Protein AF-A0A8C0U1V0-F1 (afdb_monomer)

Nearest PDB structures (foldseek):
  6tu7-assembly1_BP1  TM=7.846E-01  e=7.568E-03  Plasmodium falciparum 3D7
  5adx-assembly1_A  TM=7.789E-01  e=1.891E-02  Sus scrofa
  7z8f-assembly1_J  TM=8.496E-01  e=7.972E-02  Sus scrofa
  4s36-assembly1_A  TM=2.705E-01  e=7.762E+00  Pseudomonas aeruginosa

Organism: Cyanistes caeruleus (NCBI:txid156563)

Solvent-accessible surface area (backbone atoms only — not comparable to full-atom values): 4261 Å² total; per-residue (Å²): 136,86,87,78,81,81,79,77,50,79,42,76,46,83,41,84,65,42,31,37,32,31,55,64,88,57,96,60,64,77,41,74,45,68,59,73,83,89,75,86,88,68,82,78,79,73,84,76,66,82,82,82,78,84,78,86,80,83,132

Structure (mmCIF, N/CA/C/O backbone):
data_AF-A0A8C0U1V0-F1
#
_entry.id   AF-A0A8C0U1V0-F1
#
loop_
_atom_site.group_PDB
_atom_site.id
_atom_site.type_symbol
_atom_site.label_atom_id
_atom_site.label_alt_id
_atom_site.label_comp_id
_atom_site.label_asym_id
_atom_site.label_entity_id
_atom_site.label_seq_id
_atom_site.pdbx_PDB_ins_code
_atom_site.Cartn_x
_atom_site.Cartn_y
_atom_site.Cartn_z
_atom_site.occupancy
_atom_site.B_iso_or_equiv
_atom_site.auth_seq_id
_atom_site.auth_comp_id
_atom_site.auth_asym_id
_atom_site.auth_atom_id
_atom_site.pdbx_PDB_model_num
ATOM 1 N N . MET A 1 1 ? -0.537 -5.671 -36.652 1.00 55.00 1 MET A N 1
ATOM 2 C CA . MET A 1 1 ? 0.707 -5.325 -35.946 1.00 55.00 1 MET A CA 1
ATOM 3 C C . MET A 1 1 ? 0.329 -4.306 -34.896 1.00 55.00 1 MET A C 1
ATOM 5 O O . MET A 1 1 ? -0.183 -3.272 -35.292 1.00 55.00 1 MET A O 1
ATOM 9 N N . CYS A 1 2 ? 0.551 -4.671 -33.631 1.00 53.22 2 CYS A N 1
ATOM 10 C CA . CYS A 1 2 ? 0.689 -3.799 -32.460 1.00 53.22 2 CYS A CA 1
ATOM 11 C C . CYS A 1 2 ? -0.534 -2.984 -31.999 1.00 53.22 2 CYS A C 1
ATOM 13 O O . CYS A 1 2 ? -0.709 -1.862 -32.440 1.00 53.22 2 CYS A O 1
ATOM 15 N N . ASP A 1 3 ? -1.279 -3.533 -31.030 1.00 54.16 3 ASP A N 1
ATOM 16 C CA . ASP A 1 3 ? -2.013 -2.769 -29.996 1.00 54.16 3 ASP A CA 1
ATOM 17 C C . ASP A 1 3 ? -1.743 -3.371 -28.586 1.00 54.16 3 ASP A C 1
ATOM 19 O O . ASP A 1 3 ? -2.533 -3.219 -27.663 1.00 54.16 3 ASP A O 1
ATOM 23 N N . ASP A 1 4 ? -0.626 -4.097 -28.414 1.00 59.62 4 ASP A N 1
ATOM 24 C CA . ASP A 1 4 ? -0.119 -4.562 -27.100 1.00 59.62 4 ASP A CA 1
ATOM 25 C C . ASP A 1 4 ? 0.864 -3.549 -26.476 1.00 59.62 4 ASP A C 1
ATOM 27 O O . ASP A 1 4 ? 1.471 -3.784 -25.429 1.00 59.62 4 ASP A O 1
ATOM 31 N N . GLU A 1 5 ? 1.066 -2.418 -27.146 1.00 61.97 5 GLU A N 1
ATOM 32 C CA . GLU A 1 5 ? 2.009 -1.391 -26.736 1.00 61.97 5 GLU A CA 1
ATOM 33 C C . GLU A 1 5 ? 1.312 -0.481 -25.713 1.00 61.97 5 GLU A C 1
ATOM 35 O O . GLU A 1 5 ? 0.445 0.309 -26.068 1.00 61.97 5 GLU A O 1
ATOM 40 N N . GLU A 1 6 ? 1.706 -0.638 -24.442 1.00 71.00 6 GLU A N 1
ATOM 41 C CA . GLU A 1 6 ? 1.425 0.245 -23.291 1.00 71.00 6 GLU A CA 1
ATOM 42 C C . GLU A 1 6 ? 0.372 -0.221 -22.257 1.00 71.00 6 GLU A C 1
ATOM 44 O O . GLU A 1 6 ? -0.305 0.588 -21.625 1.00 71.00 6 GLU A O 1
ATOM 49 N N . THR A 1 7 ? 0.279 -1.526 -21.964 1.00 82.75 7 THR A N 1
ATOM 50 C CA . THR A 1 7 ? -0.310 -1.968 -20.677 1.00 82.75 7 THR A CA 1
ATOM 51 C C . THR A 1 7 ? 0.786 -2.199 -19.638 1.00 82.75 7 THR A C 1
ATOM 53 O O . THR A 1 7 ? 1.395 -3.267 -19.577 1.00 82.75 7 THR A O 1
ATO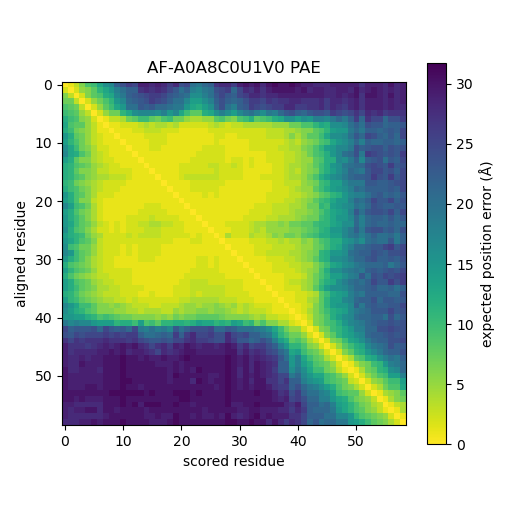M 56 N N . THR A 1 8 ? 1.038 -1.203 -18.786 1.00 91.19 8 THR A N 1
ATOM 57 C CA . THR A 1 8 ? 1.979 -1.344 -17.665 1.00 91.19 8 THR A CA 1
ATOM 58 C C . THR A 1 8 ? 1.333 -2.129 -16.526 1.00 91.19 8 THR A C 1
ATOM 60 O O . THR A 1 8 ? 0.300 -1.732 -15.986 1.00 91.19 8 THR A O 1
ATOM 63 N N . ALA A 1 9 ? 1.945 -3.249 -16.142 1.00 95.75 9 ALA A N 1
ATOM 64 C CA . ALA A 1 9 ? 1.419 -4.107 -15.086 1.00 95.75 9 ALA A CA 1
ATOM 65 C C . ALA A 1 9 ? 1.366 -3.389 -13.726 1.00 95.75 9 ALA A C 1
ATOM 67 O O . ALA A 1 9 ? 2.246 -2.599 -13.382 1.00 95.75 9 ALA A O 1
ATOM 68 N N . LEU A 1 10 ? 0.352 -3.720 -12.924 1.00 96.69 10 LEU A N 1
ATOM 69 C CA . LEU A 1 10 ? 0.278 -3.329 -11.519 1.00 96.69 10 LEU A CA 1
ATOM 70 C C . LEU A 1 10 ? 0.984 -4.366 -10.649 1.00 96.69 10 LEU A C 1
ATOM 72 O O . LEU A 1 10 ? 0.812 -5.572 -10.834 1.00 96.69 10 LEU A O 1
ATOM 76 N N . VAL A 1 11 ? 1.728 -3.890 -9.657 1.00 97.62 11 VAL A N 1
ATOM 77 C CA . VAL A 1 11 ? 2.350 -4.719 -8.624 1.00 97.62 11 VAL A CA 1
ATOM 78 C C . VAL A 1 11 ? 1.697 -4.389 -7.289 1.00 97.62 11 VAL A C 1
ATOM 80 O O . VAL A 1 11 ? 1.673 -3.227 -6.887 1.00 97.62 11 VAL A O 1
ATOM 83 N N . CYS A 1 12 ? 1.193 -5.415 -6.601 1.00 97.88 12 CYS A N 1
ATOM 84 C CA . CYS A 1 12 ? 0.585 -5.307 -5.276 1.00 97.88 12 CYS A CA 1
ATOM 85 C C . CYS A 1 12 ? 1.254 -6.304 -4.318 1.00 97.88 12 CYS A C 1
ATOM 87 O O . CYS A 1 12 ? 1.100 -7.515 -4.473 1.00 97.88 12 CYS A O 1
ATOM 89 N N . ASP A 1 13 ? 1.991 -5.790 -3.333 1.00 98.00 13 ASP A N 1
ATOM 90 C CA . ASP A 1 13 ? 2.588 -6.566 -2.242 1.00 98.00 13 ASP A CA 1
ATOM 91 C C . ASP A 1 13 ? 1.665 -6.538 -1.016 1.00 98.00 13 ASP A C 1
ATOM 93 O O . ASP A 1 13 ? 1.427 -5.485 -0.415 1.00 98.00 13 ASP A O 1
ATOM 97 N N . ASN A 1 14 ? 1.164 -7.714 -0.640 1.00 98.06 14 ASN A N 1
ATOM 98 C CA . ASN A 1 14 ? 0.158 -7.900 0.403 1.00 98.06 14 ASN A CA 1
ATOM 99 C C . ASN A 1 14 ? 0.824 -8.194 1.755 1.00 98.06 14 ASN A C 1
ATOM 101 O O . ASN A 1 14 ? 0.657 -9.273 2.330 1.00 98.06 14 ASN A O 1
ATOM 105 N N . GLY A 1 15 ? 1.597 -7.238 2.266 1.00 98.25 15 GLY A N 1
ATOM 106 C CA . GLY A 1 15 ? 2.191 -7.346 3.596 1.00 98.25 15 GLY A CA 1
ATOM 107 C C . GLY A 1 15 ? 1.132 -7.318 4.704 1.00 98.25 15 GLY A C 1
ATOM 108 O O . GLY A 1 15 ? 0.119 -6.630 4.598 1.00 98.25 15 GLY A O 1
AT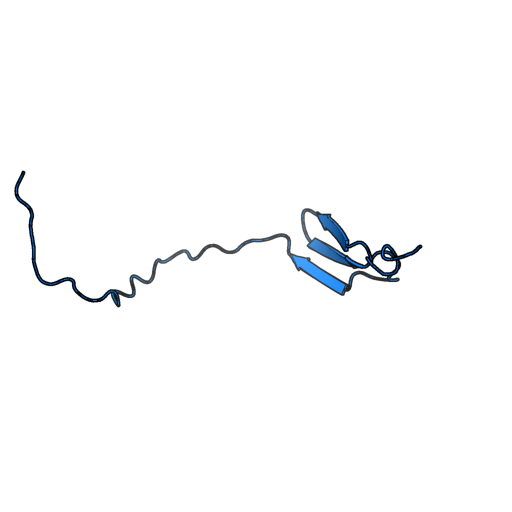OM 109 N N . SER A 1 16 ? 1.368 -8.026 5.811 1.00 97.81 16 SER A N 1
ATOM 110 C CA . SER A 1 16 ? 0.431 -8.061 6.950 1.00 97.81 16 SER A CA 1
ATOM 111 C C . SER A 1 16 ? 0.329 -6.733 7.711 1.00 97.81 16 SER A C 1
ATOM 113 O O . SER A 1 16 ? -0.706 -6.453 8.308 1.00 97.81 16 SER A O 1
ATOM 115 N N . GLY A 1 17 ? 1.384 -5.912 7.695 1.00 98.19 17 GLY A N 1
ATOM 116 C CA . GLY A 1 17 ? 1.381 -4.570 8.286 1.00 98.19 17 GLY A CA 1
ATOM 117 C C . GLY A 1 17 ? 1.044 -3.473 7.277 1.00 98.19 17 GLY A C 1
ATOM 118 O O . GLY A 1 17 ? 0.196 -2.624 7.545 1.00 98.19 17 GLY A O 1
ATOM 119 N N . LEU A 1 18 ? 1.708 -3.500 6.119 1.00 98.31 18 LEU A N 1
ATOM 120 C CA . LEU A 1 18 ? 1.564 -2.504 5.060 1.00 98.31 18 LEU A CA 1
ATOM 121 C C . LEU A 1 18 ? 1.371 -3.188 3.707 1.00 98.31 18 LEU A C 1
ATOM 123 O O . LEU A 1 18 ? 2.166 -4.060 3.344 1.00 98.31 18 LEU A O 1
ATOM 127 N N . VAL A 1 19 ? 0.394 -2.711 2.940 1.00 98.62 19 VAL A N 1
ATOM 128 C CA . VAL A 1 19 ? 0.299 -2.962 1.502 1.00 98.62 19 VAL A CA 1
ATOM 129 C C . VAL A 1 19 ? 1.180 -1.954 0.777 1.00 98.62 19 VAL A C 1
ATOM 131 O O . VAL A 1 19 ? 1.210 -0.772 1.136 1.00 98.62 19 VAL A O 1
ATOM 134 N N . LYS A 1 20 ? 1.882 -2.417 -0.259 1.00 98.56 20 LYS A N 1
ATOM 135 C CA . LYS A 1 20 ? 2.626 -1.558 -1.187 1.00 98.56 20 LYS 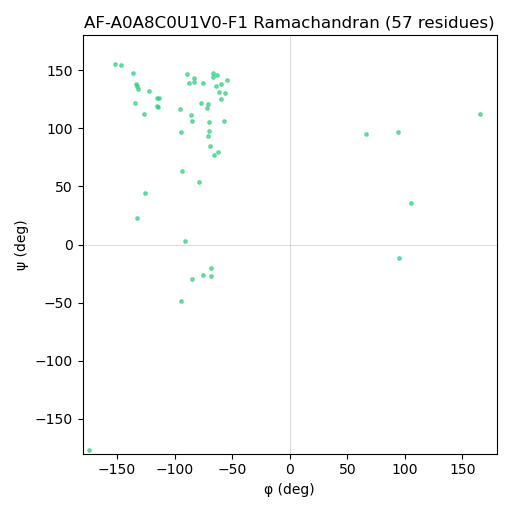A CA 1
ATOM 136 C C . LYS A 1 20 ? 2.109 -1.799 -2.598 1.00 98.56 20 LYS A C 1
ATOM 138 O O . LYS A 1 20 ? 1.976 -2.951 -3.003 1.00 98.56 20 LYS A O 1
ATOM 143 N N . ALA A 1 21 ? 1.826 -0.733 -3.334 1.00 98.50 21 ALA A N 1
ATOM 144 C CA . ALA A 1 21 ? 1.333 -0.822 -4.702 1.00 98.50 21 ALA A CA 1
ATOM 145 C C . ALA A 1 21 ? 2.038 0.176 -5.626 1.00 98.50 21 ALA A C 1
ATOM 147 O O . ALA A 1 21 ? 2.415 1.272 -5.200 1.00 98.50 21 ALA A O 1
ATOM 148 N N . GLY A 1 22 ? 2.208 -0.196 -6.891 1.00 98.38 22 GLY A N 1
ATOM 149 C CA . GLY A 1 22 ? 2.848 0.633 -7.912 1.00 98.38 22 GLY A CA 1
ATOM 150 C C . GLY A 1 22 ? 2.772 0.003 -9.299 1.00 98.38 22 GLY A C 1
ATOM 151 O O . GLY A 1 22 ? 2.161 -1.055 -9.472 1.00 98.38 22 GLY A O 1
ATOM 152 N N . PHE A 1 23 ? 3.388 0.658 -10.278 1.00 97.25 23 PHE A N 1
ATOM 153 C CA . PHE A 1 23 ? 3.535 0.108 -11.621 1.00 97.25 23 PHE A CA 1
ATOM 154 C C . PHE A 1 23 ? 4.826 -0.711 -11.716 1.00 97.25 23 PHE A C 1
ATOM 156 O O . PHE A 1 23 ? 5.820 -0.416 -11.050 1.00 97.25 23 PHE A O 1
ATOM 163 N N . ALA A 1 24 ? 4.813 -1.770 -12.522 1.00 96.19 24 ALA A N 1
ATOM 164 C CA . ALA A 1 24 ? 6.005 -2.565 -12.780 1.00 96.19 24 ALA A CA 1
ATOM 165 C C . ALA A 1 24 ? 7.089 -1.702 -13.447 1.00 96.19 24 ALA A C 1
ATOM 167 O O . ALA A 1 24 ? 6.816 -1.016 -14.428 1.00 96.19 24 ALA A O 1
ATOM 168 N N . GLY A 1 25 ? 8.314 -1.767 -12.921 1.00 95.19 25 GLY A N 1
ATOM 169 C CA . GLY A 1 25 ? 9.455 -0.987 -13.410 1.00 95.19 25 GLY A CA 1
ATOM 170 C C . GLY A 1 25 ? 9.704 0.329 -12.669 1.00 95.19 25 GLY A C 1
ATOM 171 O O . GLY A 1 25 ? 10.780 0.892 -12.839 1.00 95.19 25 GLY A O 1
ATOM 172 N N . ASP A 1 26 ? 8.778 0.790 -11.821 1.00 96.38 26 ASP A N 1
ATOM 173 C CA . ASP A 1 26 ? 9.034 1.926 -10.929 1.00 96.38 26 ASP A CA 1
ATOM 174 C C . ASP A 1 26 ? 10.100 1.561 -9.875 1.00 96.38 26 ASP A C 1
ATOM 176 O O . ASP A 1 26 ? 10.104 0.455 -9.328 1.00 96.38 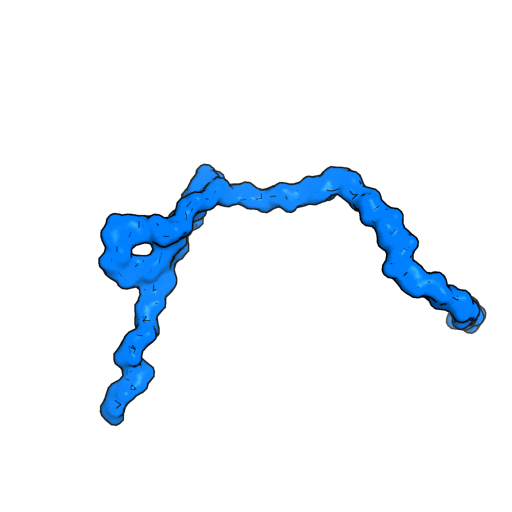26 ASP A O 1
ATOM 180 N N . ASP A 1 27 ? 10.955 2.524 -9.516 1.00 97.44 27 ASP A N 1
ATOM 181 C CA . ASP A 1 27 ? 12.009 2.339 -8.503 1.00 97.44 27 ASP A CA 1
ATOM 182 C C . ASP A 1 27 ? 11.459 2.162 -7.071 1.00 97.44 27 ASP A C 1
ATOM 184 O O . ASP A 1 27 ? 12.154 1.674 -6.176 1.00 97.44 27 ASP A O 1
ATOM 188 N N . ALA A 1 28 ? 10.214 2.587 -6.822 1.00 97.50 28 ALA A N 1
ATOM 189 C CA . ALA A 1 28 ? 9.577 2.574 -5.507 1.00 97.50 28 ALA A CA 1
ATOM 190 C C . ALA A 1 28 ? 8.044 2.449 -5.614 1.00 97.50 28 ALA A C 1
ATOM 192 O O . ALA A 1 28 ? 7.459 2.864 -6.617 1.00 97.50 28 ALA A O 1
ATOM 193 N N . PRO A 1 29 ? 7.351 1.931 -4.578 1.00 98.12 29 PRO A N 1
ATOM 194 C CA . PRO A 1 29 ? 5.893 1.868 -4.587 1.00 98.12 29 PRO A CA 1
ATOM 195 C C . PRO A 1 29 ? 5.285 3.274 -4.604 1.00 98.12 29 PRO A C 1
ATOM 197 O O . PRO A 1 29 ? 5.683 4.151 -3.836 1.00 98.12 29 PRO A O 1
ATOM 200 N N . ARG A 1 30 ? 4.260 3.474 -5.435 1.00 98.12 30 ARG A N 1
ATOM 201 C CA . ARG A 1 30 ? 3.511 4.738 -5.499 1.00 98.12 30 ARG A CA 1
ATOM 202 C C . ARG A 1 30 ? 2.559 4.921 -4.321 1.00 98.12 30 ARG A C 1
ATOM 204 O O . ARG A 1 30 ? 2.241 6.053 -3.969 1.00 98.12 30 ARG A O 1
ATOM 211 N N . ALA A 1 31 ? 2.107 3.824 -3.718 1.00 98.12 31 ALA A N 1
ATOM 212 C CA . ALA A 1 31 ? 1.260 3.836 -2.536 1.00 98.12 3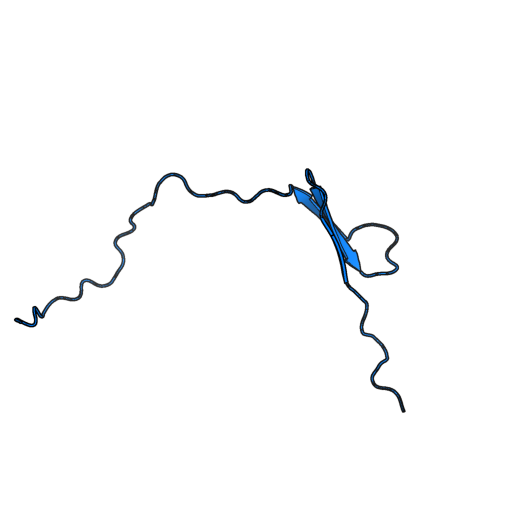1 ALA A CA 1
ATOM 213 C C . ALA A 1 31 ? 1.776 2.851 -1.487 1.00 98.12 31 ALA A C 1
ATOM 215 O O . ALA A 1 31 ? 2.107 1.706 -1.796 1.00 98.12 31 ALA A O 1
ATOM 216 N N . VAL A 1 32 ? 1.788 3.301 -0.234 1.00 98.38 32 VAL A N 1
ATOM 217 C CA . VAL A 1 32 ? 2.074 2.479 0.942 1.00 98.38 32 VAL A CA 1
ATOM 218 C C . VAL A 1 32 ? 1.035 2.818 2.000 1.00 98.38 32 VAL A C 1
ATOM 220 O O . VAL A 1 32 ? 0.901 3.981 2.378 1.00 98.38 32 VAL A O 1
ATOM 223 N N . PHE A 1 33 ? 0.279 1.825 2.462 1.00 98.31 33 PHE A N 1
ATOM 224 C CA . PHE A 1 33 ? -0.804 2.043 3.422 1.00 98.31 33 PHE A CA 1
ATOM 225 C C . PHE A 1 33 ? -0.975 0.857 4.382 1.00 98.31 33 PHE A C 1
ATOM 227 O O . PHE A 1 33 ? -0.606 -0.264 4.030 1.00 98.31 33 PHE A O 1
ATOM 234 N N . PRO A 1 34 ? -1.524 1.071 5.596 1.00 98.38 34 PRO A N 1
ATOM 235 C CA . PRO A 1 34 ? -1.801 -0.013 6.535 1.00 98.38 34 PRO A CA 1
ATOM 236 C C . PRO A 1 34 ? -2.761 -1.058 5.974 1.00 98.38 34 PRO A C 1
ATOM 238 O O . PRO A 1 34 ? -3.795 -0.715 5.402 1.00 98.38 34 PRO A O 1
ATOM 241 N N . SER A 1 35 ? -2.475 -2.333 6.226 1.00 98.12 35 SER A N 1
ATOM 242 C CA . SER A 1 35 ? -3.317 -3.468 5.820 1.00 98.12 35 SER A CA 1
ATOM 243 C C . SER A 1 35 ? -4.526 -3.649 6.752 1.00 98.12 35 SER A C 1
ATOM 245 O O . SER A 1 35 ? -4.726 -4.711 7.341 1.00 98.12 35 SER A O 1
ATOM 247 N N . ILE A 1 36 ? -5.315 -2.586 6.947 1.00 97.94 36 ILE A N 1
ATOM 248 C CA . ILE A 1 36 ? -6.392 -2.508 7.946 1.00 97.94 36 ILE A CA 1
ATOM 249 C C . ILE A 1 36 ? -7.661 -1.925 7.316 1.00 97.94 36 ILE A C 1
ATOM 251 O O . ILE A 1 36 ? -7.615 -0.924 6.608 1.00 97.94 36 ILE A O 1
ATOM 255 N N . VAL A 1 37 ? -8.818 -2.502 7.656 1.00 97.00 37 VAL A N 1
ATOM 256 C CA . VAL A 1 37 ? -10.142 -1.951 7.331 1.00 97.00 37 VAL A CA 1
ATOM 257 C C . VAL A 1 37 ? -10.869 -1.586 8.624 1.00 97.00 37 VAL A C 1
ATOM 259 O O . VAL A 1 37 ? -11.140 -2.450 9.459 1.00 97.00 37 VAL A O 1
ATOM 262 N N . GLY A 1 38 ? -11.206 -0.306 8.790 1.00 96.06 38 GLY A N 1
ATOM 263 C CA . GLY A 1 38 ? -12.018 0.169 9.911 1.00 96.06 38 GLY A CA 1
ATOM 264 C C . GLY A 1 38 ? -13.496 -0.178 9.726 1.00 96.06 38 GLY A C 1
ATOM 265 O O . GLY A 1 38 ? -14.038 -0.036 8.633 1.00 96.06 38 GLY A O 1
ATOM 266 N N . ARG A 1 39 ? -14.171 -0.607 10.799 1.00 95.06 39 ARG A N 1
ATOM 267 C CA . ARG A 1 39 ? -15.628 -0.815 10.810 1.00 95.06 39 ARG A CA 1
ATOM 268 C C . ARG A 1 39 ? -16.287 0.163 11.788 1.00 95.06 39 ARG A C 1
ATOM 270 O O . ARG A 1 39 ? -15.882 0.181 12.954 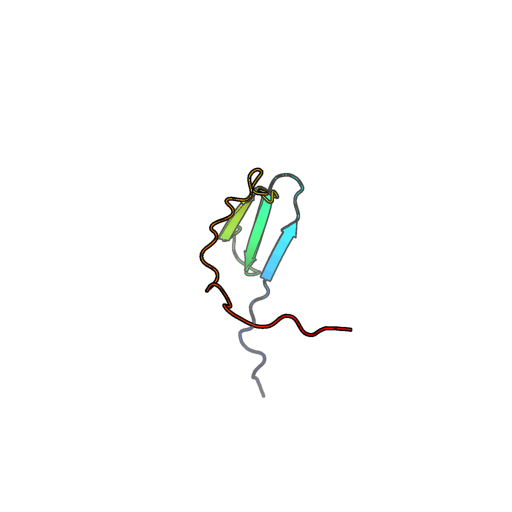1.00 95.06 39 ARG A O 1
ATOM 277 N N . P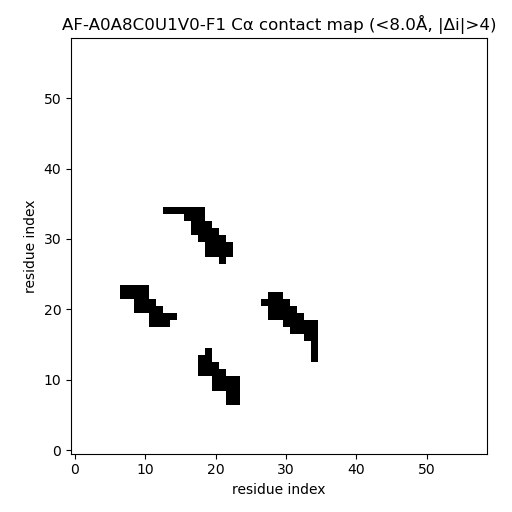RO A 1 40 ? -17.287 0.958 11.362 1.00 93.38 40 PRO A N 1
ATOM 278 C CA . PRO A 1 40 ? -18.047 1.810 12.271 1.00 93.38 40 PRO A CA 1
ATOM 279 C C . PRO A 1 40 ? -18.682 0.985 13.394 1.00 93.38 40 PRO A C 1
ATOM 281 O O . PRO A 1 40 ? -19.321 -0.033 13.141 1.00 93.38 40 PRO A O 1
ATOM 284 N N . ARG A 1 41 ? -18.495 1.420 14.645 1.00 89.19 41 ARG A N 1
ATOM 285 C CA . ARG A 1 41 ? -19.026 0.710 15.824 1.00 89.19 41 ARG A CA 1
ATOM 286 C C . ARG A 1 41 ? -20.468 1.077 16.150 1.00 89.19 41 ARG A C 1
ATOM 288 O O . ARG A 1 41 ? -21.190 0.255 16.700 1.00 89.19 41 ARG A O 1
ATOM 295 N N . HIS A 1 42 ? -20.872 2.299 15.823 1.00 91.69 42 HIS A N 1
ATOM 296 C CA . HIS A 1 42 ? -22.221 2.794 16.052 1.00 91.69 42 HIS A CA 1
ATOM 297 C C . HIS A 1 42 ? -22.866 3.031 14.693 1.00 91.69 42 HIS A C 1
ATOM 299 O O . HIS A 1 42 ? -22.362 3.826 13.898 1.00 91.69 42 HIS A O 1
ATOM 305 N N . GLN A 1 43 ? -23.956 2.318 14.421 1.00 72.94 43 GLN A N 1
ATOM 306 C CA . GLN A 1 43 ? -24.826 2.645 13.302 1.00 72.94 43 GLN A CA 1
ATOM 307 C C . GLN A 1 43 ? -25.522 3.946 13.687 1.00 72.94 43 GLN A C 1
ATOM 309 O O . GLN A 1 43 ? -26.361 3.970 14.586 1.00 72.94 43 GLN A O 1
ATOM 314 N N . VAL A 1 44 ? -25.113 5.057 13.076 1.00 69.06 44 VAL A N 1
ATOM 315 C CA . VAL A 1 44 ? -25.955 6.246 13.100 1.00 69.06 44 VAL A CA 1
ATOM 316 C C . VAL A 1 44 ? -27.128 5.874 12.210 1.00 69.06 44 VAL A C 1
ATOM 318 O O . VAL A 1 44 ? -27.006 5.896 10.986 1.00 69.06 44 VAL A O 1
ATOM 321 N N . ASN A 1 45 ? -28.231 5.440 12.821 1.00 59.75 45 ASN A N 1
ATOM 322 C CA . ASN A 1 45 ? -29.512 5.333 12.141 1.00 59.75 45 ASN A CA 1
ATOM 323 C C . ASN A 1 45 ? -29.936 6.760 11.791 1.00 59.75 45 ASN A C 1
ATOM 325 O O . ASN A 1 45 ? -30.748 7.376 12.475 1.00 59.75 45 ASN A O 1
ATOM 329 N N . SER A 1 46 ? -29.335 7.321 10.747 1.00 61.19 46 SER A N 1
ATOM 330 C CA . SER A 1 46 ? -29.896 8.458 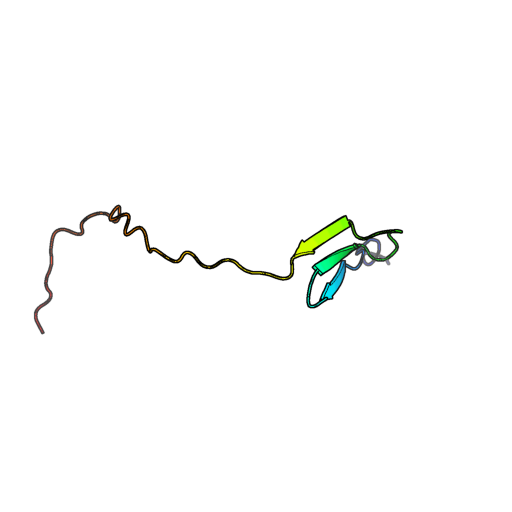10.047 1.00 61.19 46 SER A CA 1
ATOM 331 C C . SER A 1 46 ? -31.127 7.914 9.339 1.00 61.19 46 SER A C 1
ATOM 333 O O . SER A 1 46 ? -31.057 7.488 8.187 1.00 61.19 46 SER A O 1
ATOM 335 N N . GLU A 1 47 ? -32.248 7.854 10.057 1.00 57.69 47 GLU A N 1
ATOM 336 C CA . GLU A 1 47 ? -33.571 7.747 9.453 1.00 57.69 47 GLU A CA 1
ATOM 337 C C . GLU A 1 47 ? -33.805 8.999 8.600 1.00 57.69 47 GLU A C 1
ATOM 339 O O . GLU A 1 47 ? -34.448 9.965 8.994 1.00 57.69 47 GLU A O 1
ATOM 344 N N . ALA A 1 48 ? -33.222 8.985 7.410 1.00 58.22 48 ALA A N 1
ATOM 345 C CA . ALA A 1 48 ? -33.577 9.830 6.287 1.00 58.22 48 ALA A CA 1
ATOM 346 C C . ALA A 1 48 ? -33.846 8.918 5.080 1.00 58.22 48 ALA A C 1
ATOM 348 O O . ALA A 1 48 ? -33.371 9.152 3.975 1.00 58.22 48 ALA A O 1
ATOM 349 N N . GLY A 1 49 ? -34.583 7.829 5.312 1.00 53.16 49 GLY A N 1
ATOM 350 C CA . GLY A 1 49 ? -35.363 7.192 4.257 1.00 53.16 49 GLY A CA 1
ATOM 351 C C . GLY A 1 49 ? -36.693 7.940 4.129 1.00 53.16 49 GLY A C 1
ATOM 352 O O . GLY A 1 49 ? -37.227 8.380 5.153 1.00 53.16 49 GLY A O 1
ATOM 353 N N . PRO A 1 50 ? -37.249 8.125 2.918 1.00 51.75 50 PRO A N 1
ATOM 354 C CA . PRO A 1 50 ? -38.588 8.679 2.795 1.00 51.75 50 PRO A CA 1
ATOM 355 C C . PRO A 1 50 ? -39.541 7.740 3.538 1.00 51.75 50 PRO A C 1
ATOM 357 O O . PRO A 1 50 ? -39.552 6.535 3.285 1.00 51.75 50 PRO A O 1
ATOM 360 N N . ARG A 1 51 ? -40.316 8.283 4.482 1.00 60.09 51 ARG A N 1
ATOM 361 C CA . ARG A 1 51 ? -41.416 7.548 5.110 1.00 60.09 51 ARG A CA 1
ATOM 362 C C . ARG A 1 51 ? -42.344 7.106 3.980 1.00 60.09 51 ARG A C 1
ATOM 364 O O . ARG A 1 51 ? -43.028 7.942 3.397 1.00 60.09 51 ARG A O 1
ATOM 371 N N . GLN A 1 52 ? -42.333 5.819 3.637 1.00 56.59 52 GLN A N 1
ATOM 372 C CA . GLN A 1 52 ? -43.404 5.240 2.838 1.00 56.59 52 GLN A CA 1
ATOM 373 C C . GLN A 1 52 ? -44.635 5.183 3.735 1.00 56.59 52 GLN A C 1
ATOM 375 O O . GLN A 1 52 ? -44.814 4.276 4.545 1.00 56.59 52 GLN A O 1
ATOM 380 N N . GLU A 1 53 ? -45.441 6.230 3.642 1.00 60.59 53 GLU A N 1
ATOM 381 C CA . GLU A 1 53 ? -46.788 6.252 4.172 1.00 60.59 53 GLU A CA 1
ATOM 382 C C . GLU A 1 53 ? -47.653 5.356 3.272 1.00 60.59 53 GLU A C 1
ATOM 384 O O . GLU A 1 53 ? -47.795 5.613 2.080 1.00 60.59 53 GLU A O 1
ATOM 389 N N . GLY A 1 54 ? -48.206 4.285 3.844 1.00 57.62 54 GLY A N 1
ATOM 390 C CA . GLY A 1 54 ? -49.300 3.527 3.238 1.00 57.62 54 GLY A CA 1
ATOM 391 C C . GLY A 1 54 ? -48.903 2.305 2.409 1.00 57.62 54 GLY A C 1
ATOM 392 O O . GLY A 1 54 ? -48.652 2.395 1.215 1.00 57.62 54 GLY A O 1
ATOM 393 N N . ALA A 1 55 ? -48.960 1.134 3.042 1.00 53.41 55 ALA A N 1
ATOM 394 C CA . ALA A 1 55 ? -49.921 0.071 2.724 1.00 53.41 55 ALA A CA 1
ATOM 395 C C . ALA A 1 55 ? -49.446 -1.221 3.395 1.00 53.41 55 ALA A C 1
ATOM 397 O O . ALA A 1 55 ? -48.432 -1.797 3.013 1.00 53.41 55 ALA A O 1
ATOM 398 N N . SER A 1 56 ? -50.189 -1.697 4.390 1.00 64.44 56 SER A N 1
ATOM 399 C CA . SER A 1 56 ? -50.131 -3.105 4.774 1.00 64.44 56 SER A CA 1
ATOM 400 C C . SER A 1 56 ? -50.805 -3.919 3.664 1.00 64.44 56 SER A C 1
ATOM 402 O O . SER A 1 56 ? -51.996 -3.693 3.436 1.00 64.44 56 SER A O 1
ATOM 404 N N . PRO A 1 57 ? -50.145 -4.875 2.988 1.00 53.50 57 PRO A N 1
ATOM 405 C CA . PRO A 1 57 ? -50.866 -5.969 2.382 1.00 53.50 57 PRO A CA 1
ATOM 406 C C . PRO A 1 57 ? -51.046 -7.034 3.462 1.00 53.50 57 PRO A C 1
ATOM 408 O O . PRO A 1 57 ? -50.105 -7.627 3.982 1.00 53.50 57 PRO A O 1
ATOM 411 N N . SER A 1 58 ? -52.298 -7.186 3.853 1.00 62.28 58 SER A N 1
ATOM 412 C CA . SER A 1 58 ? -52.845 -8.361 4.508 1.00 62.28 58 SER A CA 1
ATOM 413 C C . SER A 1 58 ? -52.583 -9.643 3.699 1.00 62.28 58 SER A C 1
ATOM 415 O O . SER A 1 58 ? -52.791 -9.627 2.486 1.00 62.28 58 SER A O 1
ATOM 417 N N . LEU A 1 59 ? -52.283 -10.717 4.448 1.00 51.06 59 LEU A N 1
ATOM 418 C CA . LEU A 1 59 ? -51.975 -12.118 4.092 1.00 51.06 59 LEU A CA 1
ATOM 419 C C . LEU A 1 59 ? -50.595 -12.409 3.489 1.00 51.06 59 LEU A C 1
ATOM 421 O O . LEU A 1 59 ? -50.335 -12.031 2.330 1.00 51.06 59 LEU A O 1
#

InterPro domain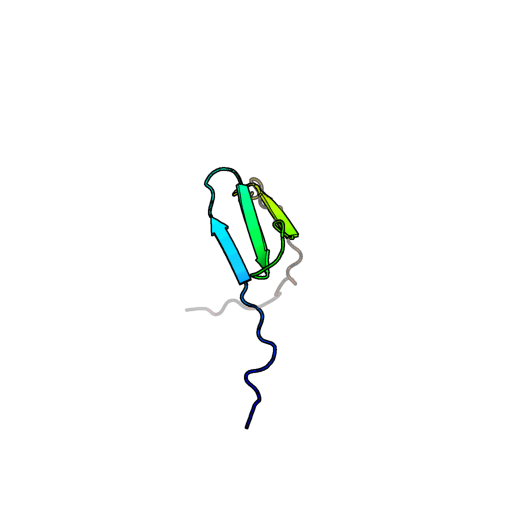s:
  IPR004000 Actin family [PF00022] (5-44)
  IPR043129 ATPase, nucleotide binding domain [SSF53067] (6-44)

Radius of gyration: 23.87 Å; Cα contacts (8 Å, |Δi|>4): 51; chains: 1; bounding box: 65×22×52 Å

Mean predicted aligned error: 13.33 Å

Foldseek 3Di:
DDPVPDDFDKDWDQDQAWIFIDTPPDPGGPDIDGPDDDDDPDPPPPPPDPPPPDDDDDD

Secondary structure (DSSP, 8-state):
--S-TT-PPEEEEE-SSEEEEEETT-SS-SEEEES-----SS------S----------

Sequence (59 aa):
MCDDEETTALVCDNGSGLVKAGFAGDDAPRAVFPSIVGRPRHQVNSEAGPRQEGASPSL

pLDDT: mean 81.88, std 18.77, range [51.06, 98.62]